Protein AF-A0A8D8SDR6-F1 (afdb_monomer_lite)

Sequence (106 aa):
MTSSRGNSVHNSVDRDEDRDEYFDTTVRLRNPNLELLDQDILYHLGLGSESHDLVEMFGDIKFVCMSGTPKRCESFAHYIMKELGHKLPTGTRLQDICEYSYRYSM

Organism: NCBI:txid428564

InterPro domains:
  IPR035994 Nucleoside phosphorylase superfamily [G3DSA:3.40.50.1580] (11-106)

Secondary structure (DSSP, 8-state):
-------------------------S---S-GGGGG-S--EETTTTEETTTS-HHHHHTT-------SSHHHHHHHHHHHHHHTT--PPTT-----TTTTTSS---

Foldseek 3Di:
DDDDDDDDDDDDDPDPDDDPDDPPPDDDDPDPCVVVDPKDAPLLQRDIVVVDVCCVVPVPDDDDDDDDDQVVVQVVVVVVCVVVVPDDPPPDDDDFSSVPSVRDTD

pLDDT: mean 83.67, std 20.95, range [34.44, 97.75]

Radius of gyration: 23.98 Å; chains: 1; bounding box: 41×43×77 Å

Structure (mmCIF, N/CA/C/O backbone):
data_AF-A0A8D8SDR6-F1
#
_entry.id   AF-A0A8D8SDR6-F1
#
loop_
_atom_site.group_PDB
_atom_site.id
_atom_site.type_symbol
_atom_site.label_atom_id
_atom_site.label_alt_id
_atom_site.label_comp_id
_atom_site.label_asym_id
_atom_site.label_entity_id
_atom_site.label_seq_id
_atom_site.pdbx_PDB_ins_code
_atom_site.Cartn_x
_atom_site.Cartn_y
_atom_site.Cartn_z
_atom_site.occupancy
_atom_site.B_iso_or_equiv
_atom_site.auth_seq_id
_atom_site.auth_comp_id
_atom_site.auth_asym_id
_atom_site.auth_atom_id
_atom_site.pdbx_PDB_model_num
ATOM 1 N N . MET A 1 1 ? 18.551 26.298 -63.306 1.00 36.84 1 MET A N 1
ATOM 2 C CA . MET A 1 1 ? 19.886 25.859 -62.848 1.00 36.84 1 MET A CA 1
ATOM 3 C C . MET A 1 1 ? 20.037 26.280 -61.393 1.00 36.84 1 MET A C 1
ATOM 5 O O . MET A 1 1 ? 19.691 27.413 -61.102 1.00 36.84 1 MET A O 1
ATOM 9 N N . THR A 1 2 ? 20.478 25.334 -60.547 1.00 38.81 2 THR A N 1
ATOM 10 C CA . THR A 1 2 ? 20.892 25.426 -59.120 1.00 38.81 2 THR A CA 1
ATOM 11 C C . THR A 1 2 ? 19.815 25.868 -58.101 1.00 38.81 2 THR A C 1
ATOM 13 O O . THR A 1 2 ? 19.356 26.997 -58.164 1.00 38.81 2 THR A O 1
ATOM 16 N N . SER A 1 3 ? 19.245 24.981 -57.258 1.00 38.28 3 SER A N 1
ATOM 17 C CA . SER A 1 3 ? 19.824 24.316 -56.050 1.00 38.28 3 SER A CA 1
ATOM 18 C C . SER A 1 3 ? 20.040 25.330 -54.907 1.00 38.28 3 SER A C 1
ATOM 20 O O . SER A 1 3 ? 20.625 26.364 -55.176 1.00 38.28 3 SER A O 1
ATOM 22 N N . SER A 1 4 ? 19.703 25.162 -53.620 1.00 43.44 4 SER A N 1
ATOM 23 C CA . SER A 1 4 ? 19.066 24.125 -52.780 1.00 43.44 4 SER A CA 1
ATOM 24 C C . SER A 1 4 ? 19.191 24.571 -51.300 1.00 43.44 4 SER A C 1
ATOM 26 O O . SER A 1 4 ? 20.221 25.161 -50.989 1.00 43.44 4 SER A O 1
ATOM 28 N N . ARG A 1 5 ? 18.267 24.129 -50.412 1.00 41.28 5 ARG A N 1
ATOM 29 C CA . ARG A 1 5 ? 18.337 24.059 -48.911 1.00 41.28 5 ARG A CA 1
ATOM 30 C C . ARG A 1 5 ? 18.315 25.415 -48.175 1.00 41.28 5 ARG A C 1
ATOM 32 O O . ARG A 1 5 ? 19.066 26.300 -48.537 1.00 41.28 5 ARG A O 1
ATOM 39 N N . GLY A 1 6 ? 17.477 25.704 -47.173 1.00 34.94 6 GLY A N 1
ATOM 40 C CA . GLY A 1 6 ? 17.006 25.014 -45.947 1.00 34.94 6 GLY A CA 1
ATOM 41 C C . GLY A 1 6 ? 17.171 26.079 -44.825 1.00 34.94 6 GLY A C 1
ATOM 42 O O . GLY A 1 6 ? 18.095 26.871 -44.928 1.00 34.94 6 GLY A O 1
ATOM 43 N N . ASN A 1 7 ? 16.380 26.266 -43.767 1.00 38.91 7 ASN A N 1
ATOM 44 C CA . ASN A 1 7 ? 15.491 25.416 -42.989 1.00 38.91 7 ASN A CA 1
ATOM 45 C C . ASN A 1 7 ? 14.709 26.310 -41.982 1.00 38.91 7 ASN A C 1
ATOM 47 O O . ASN A 1 7 ? 15.271 27.310 -41.544 1.00 38.91 7 ASN A O 1
ATOM 51 N N . SER A 1 8 ? 13.525 25.844 -41.547 1.00 36.47 8 SER A N 1
ATOM 52 C CA . SER A 1 8 ? 12.852 26.080 -40.244 1.00 36.47 8 SER A CA 1
ATOM 53 C C . SER A 1 8 ? 12.419 27.519 -39.860 1.00 36.47 8 SER A C 1
ATOM 55 O O . SER A 1 8 ? 13.142 28.473 -40.080 1.00 36.47 8 SER A O 1
ATOM 57 N N . VAL A 1 9 ? 11.266 27.787 -39.237 1.00 42.09 9 VAL A N 1
ATOM 58 C CA . VAL A 1 9 ? 10.555 27.011 -38.211 1.00 42.09 9 VAL A CA 1
ATOM 59 C C . VAL A 1 9 ? 9.034 27.212 -38.328 1.00 42.09 9 VAL A C 1
ATOM 61 O O . VAL A 1 9 ? 8.538 28.315 -38.533 1.00 42.09 9 VAL A O 1
ATOM 64 N N . HIS A 1 10 ? 8.352 26.081 -38.185 1.00 34.44 10 HIS A N 1
ATOM 65 C CA . HIS A 1 10 ? 6.939 25.796 -37.941 1.00 34.44 10 HIS A CA 1
ATOM 66 C C . HIS A 1 10 ? 6.115 26.898 -37.241 1.00 34.44 10 HIS A C 1
ATOM 68 O O . HIS A 1 10 ? 6.476 27.355 -36.159 1.00 34.44 10 HIS A O 1
ATOM 74 N N . ASN A 1 11 ? 4.957 27.239 -37.815 1.00 42.12 11 ASN A N 1
ATOM 75 C CA . ASN A 1 11 ? 3.888 27.951 -37.119 1.00 42.12 11 ASN A CA 1
ATOM 76 C C . ASN A 1 11 ? 2.530 27.359 -37.528 1.00 42.12 11 ASN A C 1
ATOM 78 O O . ASN A 1 11 ? 2.130 27.514 -38.678 1.00 42.12 11 ASN A O 1
ATOM 82 N N . SER A 1 12 ? 1.860 26.685 -36.594 1.00 34.72 12 SER A N 1
ATOM 83 C CA . SER A 1 12 ? 0.418 26.367 -36.578 1.00 34.72 12 SER A CA 1
ATOM 84 C C . SER A 1 12 ? 0.191 25.492 -35.340 1.00 34.72 12 SER A C 1
ATOM 86 O O . SER A 1 12 ? 0.664 24.366 -35.310 1.00 34.72 12 SER A O 1
ATOM 88 N N . VAL A 1 13 ? -0.210 26.051 -34.198 1.00 47.72 13 VAL A N 1
ATOM 89 C CA . VAL A 1 13 ? -1.619 26.192 -33.786 1.00 47.72 13 VAL A CA 1
ATOM 90 C C . VAL A 1 13 ? -2.387 24.877 -33.946 1.00 47.72 13 VAL A C 1
ATOM 92 O O . VAL A 1 13 ? -3.145 24.722 -34.898 1.00 47.72 13 VAL A O 1
ATOM 95 N N . ASP A 1 14 ? -2.217 23.986 -32.974 1.00 43.22 14 ASP A N 1
ATOM 96 C CA . ASP A 1 14 ? -3.215 22.979 -32.608 1.00 43.22 14 ASP A CA 1
ATOM 97 C C . ASP A 1 14 ? -3.825 23.491 -31.292 1.00 43.22 14 ASP A C 1
ATOM 99 O O . ASP A 1 14 ? -3.224 23.364 -30.231 1.00 43.22 14 ASP A O 1
ATOM 103 N N . ARG A 1 15 ? -4.761 24.446 -31.338 1.00 44.00 15 ARG A N 1
ATOM 104 C CA . ARG A 1 15 ? -6.207 24.185 -31.295 1.00 44.00 15 ARG A CA 1
ATOM 105 C C . ARG A 1 15 ? -6.547 23.082 -30.291 1.00 44.00 15 ARG A C 1
ATOM 107 O O . ARG A 1 15 ? -6.627 21.909 -30.635 1.00 44.00 15 ARG A O 1
ATOM 114 N N . ASP A 1 16 ? -6.763 23.529 -29.054 1.00 50.97 16 ASP A N 1
ATOM 115 C CA . ASP A 1 16 ? -7.612 22.869 -28.067 1.00 50.97 16 ASP A CA 1
ATOM 116 C C . ASP A 1 16 ? -9.000 22.668 -28.701 1.00 50.97 16 ASP A C 1
ATOM 118 O O . ASP A 1 16 ? -9.856 23.550 -28.660 1.00 50.97 16 ASP A O 1
ATOM 122 N N . GLU A 1 17 ? -9.175 21.552 -29.405 1.00 50.31 17 GLU A N 1
ATOM 123 C CA . GLU A 1 17 ? -10.446 21.139 -29.992 1.00 50.31 17 GLU A CA 1
ATOM 124 C C . GLU A 1 17 ? -11.175 20.213 -29.015 1.00 50.31 17 GLU A C 1
ATOM 126 O O . GLU A 1 17 ? -10.619 19.235 -28.508 1.00 50.31 17 GLU A O 1
ATOM 131 N N . ASP A 1 18 ? -12.423 20.595 -28.749 1.00 51.75 18 ASP A N 1
ATOM 132 C CA . ASP A 1 18 ? -13.383 20.010 -27.824 1.00 51.75 18 ASP A CA 1
ATOM 133 C C . ASP A 1 18 ? -13.341 18.480 -27.753 1.00 51.75 18 ASP A C 1
ATOM 135 O O . ASP A 1 18 ? -13.562 17.764 -28.734 1.00 51.75 18 ASP A O 1
ATOM 139 N N . ARG A 1 19 ? -13.157 17.977 -26.533 1.00 52.81 19 ARG A N 1
ATOM 140 C CA . ARG A 1 19 ? -13.432 16.589 -26.185 1.00 52.81 19 ARG A CA 1
ATOM 141 C C . ARG A 1 19 ? -14.314 16.544 -24.947 1.00 52.81 19 ARG A C 1
ATOM 143 O O . ARG A 1 19 ? -13.827 16.601 -23.821 1.00 52.81 19 ARG A O 1
ATOM 150 N N . ASP A 1 20 ? -15.613 16.378 -25.173 1.00 61.28 20 ASP A N 1
ATOM 151 C CA . ASP A 1 20 ? -16.538 15.790 -24.199 1.00 61.28 20 ASP A CA 1
ATOM 152 C C . ASP A 1 20 ? -16.169 14.305 -23.988 1.00 61.28 20 ASP A C 1
ATOM 154 O O . ASP A 1 20 ? -16.884 13.390 -24.398 1.00 61.28 20 ASP A O 1
ATOM 158 N N . GLU A 1 21 ? -14.999 14.036 -23.408 1.00 54.94 21 GLU A N 1
ATOM 159 C CA . GLU A 1 21 ? -14.444 12.691 -23.266 1.00 54.94 21 GLU A CA 1
ATOM 160 C C . GLU A 1 21 ? -14.444 12.341 -21.778 1.00 54.94 21 GLU A C 1
ATOM 162 O O . GLU A 1 21 ? -13.834 13.033 -20.966 1.00 54.94 21 GLU A O 1
ATOM 167 N N . TYR A 1 22 ? -15.203 11.303 -21.416 1.00 53.84 22 TYR A N 1
ATOM 168 C CA . TYR A 1 22 ? -15.199 10.647 -20.108 1.00 53.84 22 TYR A CA 1
ATOM 169 C C . TYR A 1 22 ? -13.797 10.734 -19.498 1.00 53.84 22 TYR A C 1
ATOM 171 O O . TYR A 1 22 ? -12.886 10.098 -20.026 1.00 53.84 22 TYR A O 1
ATOM 179 N N . PHE A 1 23 ? -13.608 11.578 -18.470 1.00 62.03 23 PHE A N 1
ATOM 180 C CA . PHE A 1 23 ? -12.292 11.791 -17.868 1.00 62.03 23 PHE A CA 1
ATOM 181 C C . PHE A 1 23 ? -11.689 10.418 -17.598 1.00 62.03 23 PHE A C 1
ATOM 183 O O . PHE A 1 23 ? -12.239 9.636 -16.820 1.00 62.03 23 PHE A O 1
ATOM 190 N N . ASP A 1 24 ? -10.602 10.102 -18.292 1.00 70.94 24 ASP A N 1
ATOM 191 C CA . ASP A 1 24 ? -9.875 8.872 -18.058 1.00 70.94 24 ASP A CA 1
ATOM 192 C C . ASP A 1 24 ? -9.320 8.947 -16.632 1.00 70.94 24 ASP A C 1
ATOM 194 O O . ASP A 1 24 ? -8.342 9.640 -16.355 1.00 70.94 24 ASP A O 1
ATOM 198 N N . THR A 1 25 ? -10.027 8.302 -15.703 1.00 80.56 25 THR A N 1
ATOM 199 C CA . THR A 1 25 ? -9.720 8.293 -14.265 1.00 80.56 25 THR A CA 1
ATOM 200 C C . THR A 1 25 ? -8.617 7.294 -13.920 1.00 80.56 25 THR A C 1
ATOM 202 O O . THR A 1 25 ? -8.335 7.071 -12.741 1.00 80.56 25 THR A O 1
ATOM 205 N N . THR A 1 26 ? -7.987 6.677 -14.925 1.00 88.69 26 THR A N 1
ATOM 206 C CA . THR A 1 26 ? -6.876 5.753 -14.714 1.00 88.69 26 THR A CA 1
ATOM 207 C C . THR A 1 26 ? -5.609 6.486 -14.271 1.00 88.69 26 THR A C 1
ATOM 209 O O . THR A 1 26 ? -5.339 7.636 -14.628 1.00 88.69 26 THR A O 1
ATOM 212 N N . VAL A 1 27 ? -4.804 5.809 -13.452 1.00 92.12 27 VAL A N 1
ATOM 213 C CA . VAL A 1 27 ? -3.507 6.325 -13.007 1.00 92.12 27 VAL A CA 1
ATOM 214 C C . VAL A 1 27 ? -2.517 6.225 -14.168 1.00 92.12 27 VAL A C 1
ATOM 216 O O . VAL A 1 27 ? -2.184 5.129 -14.610 1.00 92.12 27 VAL A O 1
ATOM 219 N N . ARG A 1 28 ? -2.028 7.371 -14.659 1.00 91.62 28 ARG A N 1
ATOM 220 C CA . ARG A 1 28 ? -1.081 7.434 -15.783 1.00 91.62 28 ARG A CA 1
ATOM 221 C C . ARG A 1 28 ? 0.360 7.600 -15.315 1.00 91.62 28 ARG A C 1
ATOM 223 O O . ARG A 1 28 ? 0.680 8.511 -14.550 1.00 91.62 28 ARG A O 1
ATOM 230 N N . LEU A 1 29 ? 1.245 6.761 -15.844 1.00 92.94 29 LEU A N 1
ATOM 231 C CA . LEU A 1 29 ? 2.682 6.816 -15.587 1.00 92.94 29 LEU A CA 1
ATOM 232 C C . LEU A 1 29 ? 3.386 7.663 -16.655 1.00 92.94 29 LEU A C 1
ATOM 234 O O . LEU A 1 29 ? 3.000 7.676 -17.819 1.00 92.94 29 LEU A O 1
ATOM 238 N N . ARG A 1 30 ? 4.437 8.386 -16.254 1.00 95.44 30 ARG A N 1
ATOM 239 C CA . ARG A 1 30 ? 5.275 9.209 -17.153 1.00 95.44 30 ARG A CA 1
ATOM 240 C C . ARG A 1 30 ? 6.675 8.624 -17.350 1.00 95.44 30 ARG A C 1
ATOM 242 O O . ARG A 1 30 ? 7.620 9.356 -17.626 1.00 95.44 30 ARG A O 1
ATOM 249 N N . ASN A 1 31 ? 6.816 7.315 -17.157 1.00 94.94 31 ASN A N 1
ATOM 250 C CA . ASN A 1 31 ? 8.068 6.598 -17.351 1.00 94.94 31 ASN A CA 1
ATOM 251 C C . ASN A 1 31 ? 7.855 5.474 -18.377 1.00 94.94 31 ASN A C 1
ATOM 253 O O . ASN A 1 31 ? 7.373 4.411 -17.989 1.00 94.94 31 ASN A O 1
ATOM 257 N N . PRO A 1 32 ? 8.219 5.679 -19.657 1.00 95.56 32 PRO A N 1
ATOM 258 C CA . PRO A 1 32 ? 8.008 4.675 -20.702 1.00 95.56 32 PRO A CA 1
ATOM 259 C C . PRO A 1 32 ? 8.866 3.418 -20.504 1.00 95.56 32 PRO A C 1
ATOM 261 O O . PRO A 1 32 ? 8.571 2.375 -21.068 1.00 95.56 32 PRO A O 1
ATOM 264 N N . ASN A 1 33 ? 9.919 3.486 -19.683 1.00 96.81 33 ASN A N 1
ATOM 265 C CA . ASN A 1 33 ? 10.795 2.339 -19.450 1.00 96.81 33 ASN A CA 1
ATOM 266 C C . ASN A 1 33 ? 10.137 1.249 -18.593 1.00 96.81 33 ASN A C 1
ATOM 268 O O . ASN A 1 33 ? 10.628 0.128 -18.597 1.00 96.81 33 ASN A O 1
ATOM 272 N N . LEU A 1 34 ? 9.055 1.559 -17.864 1.00 95.12 34 LEU A N 1
ATOM 273 C CA . LEU A 1 34 ? 8.346 0.562 -17.053 1.00 95.12 34 LEU A CA 1
ATOM 274 C C . LEU A 1 34 ? 7.684 -0.514 -17.917 1.00 95.12 34 LEU A C 1
ATOM 276 O O . LEU A 1 34 ? 7.666 -1.671 -17.524 1.00 95.12 34 LEU A O 1
ATOM 280 N N . GLU A 1 35 ? 7.210 -0.153 -19.112 1.00 93.19 35 GLU A N 1
ATOM 281 C CA . GLU A 1 35 ? 6.598 -1.099 -20.058 1.00 93.19 35 GLU A CA 1
ATOM 282 C C . GLU A 1 35 ? 7.610 -2.098 -20.637 1.00 93.19 35 GLU A C 1
ATOM 284 O O . GLU A 1 35 ? 7.222 -3.123 -21.189 1.00 93.19 35 GLU A O 1
ATOM 289 N N . LEU A 1 36 ? 8.907 -1.796 -20.529 1.00 96.25 36 LEU A N 1
ATOM 290 C CA . LEU A 1 36 ? 9.993 -2.633 -21.037 1.00 96.25 36 LEU A CA 1
ATOM 291 C C . LEU A 1 36 ? 10.496 -3.646 -20.001 1.00 96.25 36 LEU A C 1
ATOM 293 O O . LEU A 1 36 ? 11.390 -4.430 -20.315 1.00 96.25 36 LEU A O 1
ATOM 297 N N . LEU A 1 37 ? 9.999 -3.588 -18.764 1.00 95.31 37 LEU A N 1
ATOM 298 C CA . LEU A 1 37 ? 10.420 -4.487 -17.698 1.00 95.31 37 LEU A CA 1
ATOM 299 C C . LEU A 1 37 ? 9.623 -5.789 -17.759 1.00 95.31 37 LEU A C 1
ATOM 301 O O 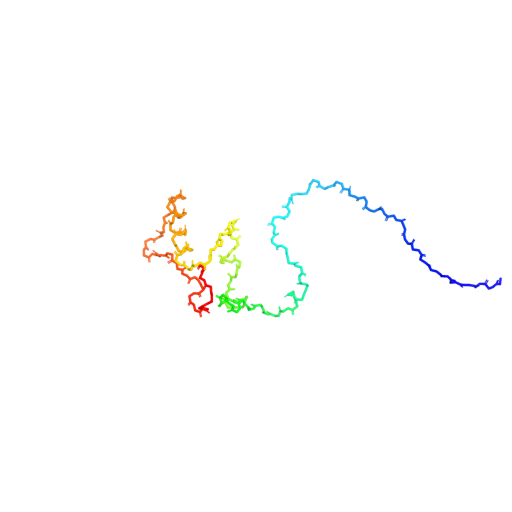. LEU A 1 37 ? 8.396 -5.765 -17.785 1.00 95.31 37 LEU A O 1
ATOM 305 N N . ASP A 1 38 ? 10.326 -6.920 -17.686 1.00 95.12 38 ASP A N 1
ATOM 306 C CA . ASP A 1 38 ? 9.690 -8.234 -17.515 1.00 95.12 38 ASP A CA 1
ATOM 307 C C . ASP A 1 38 ? 8.969 -8.332 -16.158 1.00 95.12 38 ASP A C 1
ATOM 309 O O . ASP A 1 38 ? 7.946 -9.00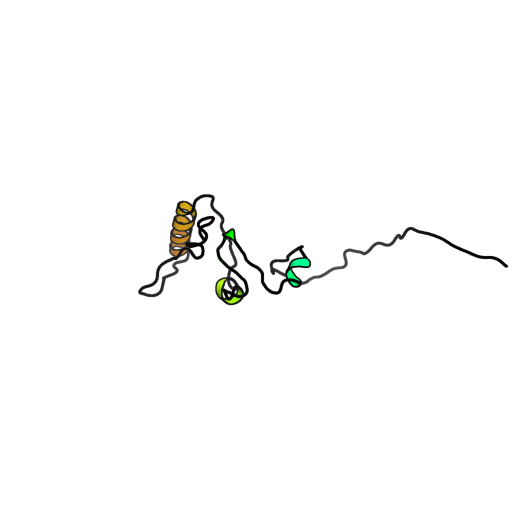0 -16.027 1.00 95.12 38 ASP A O 1
ATOM 313 N N . GLN A 1 39 ? 9.509 -7.642 -15.147 1.00 95.62 39 GLN A N 1
ATOM 314 C CA . GLN A 1 39 ? 8.968 -7.560 -13.797 1.00 95.62 39 GLN A CA 1
ATOM 315 C C . GLN A 1 39 ? 9.270 -6.188 -13.179 1.00 95.62 39 GLN A C 1
ATOM 317 O O . GLN A 1 39 ? 10.403 -5.706 -13.211 1.00 95.62 39 GLN A O 1
ATOM 322 N N . ASP A 1 40 ? 8.263 -5.603 -12.535 1.00 95.88 40 ASP A N 1
ATOM 323 C CA . ASP A 1 40 ? 8.404 -4.488 -11.594 1.00 95.88 40 ASP A CA 1
ATOM 324 C C . ASP A 1 40 ? 8.401 -4.980 -10.133 1.00 95.88 40 ASP A C 1
ATOM 326 O O . ASP A 1 40 ? 7.530 -5.768 -9.740 1.00 95.88 40 ASP A O 1
ATOM 330 N N . ILE A 1 41 ? 9.373 -4.510 -9.339 1.00 95.75 41 ILE A N 1
ATOM 331 C CA . ILE A 1 41 ? 9.570 -4.847 -7.921 1.00 95.75 41 ILE A CA 1
ATOM 332 C C . ILE A 1 41 ? 9.445 -3.573 -7.084 1.00 95.75 41 ILE A C 1
ATOM 334 O O . ILE A 1 41 ? 10.335 -2.718 -7.048 1.00 95.75 41 ILE A O 1
ATOM 338 N N . LEU A 1 42 ? 8.377 -3.500 -6.296 1.00 96.12 42 LEU A N 1
ATOM 339 C CA . LEU A 1 42 ? 8.122 -2.423 -5.346 1.00 96.12 42 LEU A CA 1
ATOM 340 C C . LEU A 1 42 ? 8.882 -2.700 -4.042 1.00 96.12 42 LEU A C 1
ATOM 342 O O . LEU A 1 42 ? 8.304 -3.051 -3.013 1.00 96.12 42 LEU A O 1
ATOM 346 N N . TYR A 1 43 ? 10.207 -2.537 -4.084 1.00 95.38 43 TYR A N 1
ATOM 347 C CA . TYR A 1 43 ? 11.139 -2.980 -3.036 1.00 95.38 43 TYR A CA 1
ATOM 348 C C . TYR A 1 43 ? 10.757 -2.532 -1.615 1.00 95.38 43 TYR A C 1
ATOM 350 O O . TYR A 1 43 ? 10.796 -3.320 -0.673 1.00 95.38 43 TYR A O 1
ATOM 358 N N . HIS A 1 44 ? 10.347 -1.272 -1.441 1.00 95.75 44 HIS A N 1
ATOM 359 C CA . HIS A 1 44 ? 9.971 -0.742 -0.126 1.00 95.75 44 HIS A CA 1
ATOM 360 C C . HIS A 1 44 ? 8.586 -1.176 0.358 1.00 95.75 44 HIS A C 1
ATOM 362 O O . HIS A 1 44 ? 8.254 -0.917 1.511 1.00 95.75 44 HIS A O 1
ATOM 368 N N . LEU A 1 45 ? 7.782 -1.813 -0.489 1.00 95.81 45 LEU A N 1
ATOM 369 C CA . LEU A 1 45 ? 6.485 -2.383 -0.124 1.00 95.81 45 LEU A CA 1
ATOM 370 C C . LEU A 1 45 ? 6.552 -3.907 0.017 1.00 95.81 45 LEU A C 1
ATOM 372 O O . LEU A 1 45 ? 5.648 -4.497 0.593 1.00 95.81 45 LEU A O 1
ATOM 376 N N . GLY A 1 46 ? 7.625 -4.540 -0.472 1.00 94.88 46 GLY A N 1
ATOM 377 C CA . GLY A 1 46 ? 7.736 -5.999 -0.510 1.00 94.88 46 GLY A CA 1
ATOM 378 C C . GLY A 1 46 ? 6.812 -6.651 -1.545 1.00 94.88 46 GLY A C 1
ATOM 379 O O . GLY A 1 46 ? 6.567 -7.849 -1.467 1.00 94.88 46 GLY A O 1
ATOM 380 N N . LEU A 1 47 ? 6.308 -5.873 -2.507 1.00 95.75 47 LEU A N 1
ATOM 381 C CA . LEU A 1 47 ? 5.398 -6.326 -3.558 1.00 95.75 47 LEU A CA 1
ATOM 382 C C . LEU A 1 47 ? 6.125 -6.392 -4.902 1.00 95.75 47 LEU A C 1
ATOM 384 O O . LEU A 1 47 ? 7.143 -5.730 -5.113 1.00 95.75 47 LEU A O 1
ATOM 388 N N . GLY A 1 48 ? 5.582 -7.164 -5.832 1.00 95.62 48 GLY A N 1
ATOM 389 C CA . GLY A 1 48 ? 6.111 -7.262 -7.185 1.00 95.62 48 GLY A CA 1
ATOM 390 C C . GLY A 1 48 ? 5.076 -7.834 -8.138 1.00 95.62 48 GLY A C 1
ATOM 391 O O . GLY A 1 48 ? 4.234 -8.628 -7.735 1.00 95.62 48 GLY A O 1
ATOM 392 N N . SER A 1 49 ? 5.160 -7.422 -9.397 1.00 95.62 49 SER A N 1
ATOM 393 C CA . SER A 1 49 ? 4.210 -7.789 -10.462 1.00 95.62 49 SER A CA 1
ATOM 394 C C . SER A 1 49 ? 4.177 -9.284 -10.808 1.00 95.62 49 SER A C 1
ATOM 396 O O . SER A 1 49 ? 3.161 -9.766 -11.289 1.00 95.62 49 SER A O 1
ATOM 398 N N . GLU A 1 50 ? 5.252 -10.034 -10.548 1.00 95.62 50 GLU A N 1
ATOM 399 C CA . GLU A 1 50 ? 5.270 -11.500 -10.731 1.00 95.62 50 GLU A CA 1
ATOM 400 C C . GLU A 1 50 ? 4.839 -12.250 -9.462 1.00 95.62 50 GLU A C 1
ATOM 402 O O . GLU A 1 50 ? 4.298 -13.348 -9.531 1.00 95.62 50 GLU A O 1
ATOM 407 N N . SER A 1 51 ? 5.119 -11.679 -8.286 1.00 94.56 51 SER A N 1
ATOM 408 C CA . SER A 1 51 ? 4.867 -12.334 -7.000 1.00 94.56 51 SER A CA 1
ATOM 409 C C . SER A 1 51 ? 3.459 -12.088 -6.463 1.00 94.56 51 SER A C 1
ATOM 411 O O . SER A 1 51 ? 3.024 -12.815 -5.573 1.00 94.56 51 SER A O 1
ATOM 413 N N . HIS A 1 52 ? 2.760 -11.076 -6.982 1.00 95.62 52 HIS A N 1
ATOM 414 C CA . HIS A 1 52 ? 1.446 -10.644 -6.519 1.00 95.62 52 HIS A CA 1
ATOM 415 C C . HIS A 1 52 ? 0.567 -10.221 -7.698 1.00 95.62 52 HIS A C 1
ATOM 417 O O . HIS A 1 52 ? 1.028 -9.521 -8.601 1.00 95.62 52 HIS A O 1
ATOM 423 N N . ASP A 1 53 ? -0.721 -10.564 -7.647 1.00 96.50 53 ASP A N 1
ATOM 424 C CA . ASP A 1 53 ? -1.710 -10.008 -8.570 1.00 96.50 53 ASP A CA 1
ATOM 425 C C . ASP A 1 53 ? -2.118 -8.602 -8.105 1.00 96.50 53 ASP A C 1
ATOM 427 O O . ASP A 1 53 ? -3.000 -8.412 -7.267 1.00 96.50 53 ASP A O 1
ATOM 431 N N . LEU A 1 54 ? -1.436 -7.590 -8.644 1.00 95.56 54 LEU A N 1
ATOM 432 C CA . LEU A 1 54 ? -1.667 -6.193 -8.271 1.00 95.56 54 LEU A CA 1
ATOM 433 C C . LEU A 1 54 ? -3.053 -5.685 -8.700 1.00 95.56 54 LEU A C 1
ATOM 435 O O . LEU A 1 54 ? -3.566 -4.742 -8.096 1.00 95.56 54 LEU A O 1
ATOM 439 N N . VAL A 1 55 ? -3.664 -6.285 -9.728 1.00 95.44 55 VAL A N 1
ATOM 440 C CA . VAL A 1 55 ? -4.995 -5.885 -10.203 1.00 95.44 55 VAL A CA 1
ATOM 441 C C . VAL A 1 55 ? -6.066 -6.450 -9.278 1.00 95.44 55 VAL A C 1
ATOM 443 O O . VAL A 1 55 ? -6.974 -5.712 -8.900 1.00 95.44 55 VAL A O 1
ATOM 446 N N . GLU A 1 56 ? -5.940 -7.712 -8.864 1.00 97.19 56 GLU A N 1
ATOM 447 C CA . GLU A 1 56 ? -6.827 -8.316 -7.864 1.00 97.19 56 GLU A CA 1
ATOM 448 C C . GLU A 1 56 ? -6.729 -7.587 -6.517 1.00 97.19 56 GLU A C 1
ATOM 450 O O . GLU A 1 56 ? -7.750 -7.305 -5.894 1.00 97.19 56 GLU A O 1
ATOM 455 N N . MET A 1 57 ? -5.514 -7.231 -6.088 1.00 95.88 57 MET A N 1
ATOM 456 C CA . MET A 1 57 ? -5.292 -6.580 -4.793 1.00 95.88 57 MET A CA 1
ATOM 457 C C . MET A 1 57 ? -5.770 -5.124 -4.733 1.00 95.88 57 MET A C 1
ATOM 459 O O . MET A 1 57 ? -6.212 -4.681 -3.675 1.00 95.88 57 MET A O 1
ATOM 463 N N . PHE A 1 58 ? -5.623 -4.356 -5.821 1.00 96.31 58 PHE A N 1
ATOM 464 C CA . PHE A 1 58 ? -5.761 -2.892 -5.778 1.00 96.31 58 PHE A CA 1
ATOM 465 C C . PHE A 1 58 ? -6.689 -2.295 -6.845 1.00 96.31 58 PHE A C 1
ATOM 467 O O . PHE A 1 58 ? -6.876 -1.076 -6.876 1.00 96.31 58 PHE A O 1
ATOM 474 N N . GLY A 1 59 ? -7.277 -3.104 -7.730 1.00 95.25 59 GLY A N 1
ATOM 475 C CA . GLY A 1 59 ? -8.081 -2.618 -8.858 1.00 95.25 59 GLY A CA 1
ATOM 476 C C . GLY A 1 59 ? -9.378 -1.902 -8.460 1.00 95.25 59 GLY A C 1
ATOM 477 O O . GLY A 1 59 ? -9.897 -1.069 -9.213 1.00 95.25 59 GLY A O 1
ATOM 478 N N . ASP A 1 60 ? -9.902 -2.178 -7.267 1.00 95.50 60 ASP A N 1
ATOM 479 C CA . ASP A 1 60 ? -11.112 -1.559 -6.727 1.00 95.50 60 ASP A CA 1
ATOM 480 C C . ASP A 1 60 ? -10.840 -0.290 -5.896 1.00 95.50 60 ASP A C 1
ATOM 482 O O . ASP A 1 60 ? -11.783 0.443 -5.578 1.00 95.50 60 ASP A O 1
ATOM 486 N N . ILE A 1 61 ? -9.573 0.044 -5.620 1.00 95.06 61 ILE A N 1
ATOM 487 C CA . ILE A 1 61 ? -9.199 1.222 -4.828 1.00 95.06 61 ILE A CA 1
ATOM 488 C C . ILE A 1 61 ? -9.650 2.519 -5.512 1.00 95.06 61 ILE A C 1
ATOM 490 O O . ILE A 1 61 ? -9.436 2.744 -6.706 1.00 95.06 61 ILE A O 1
ATOM 494 N N . LYS A 1 62 ? -10.260 3.412 -4.717 1.00 93.62 62 LYS A N 1
ATOM 495 C CA . LYS A 1 62 ? -10.688 4.767 -5.131 1.00 93.62 62 LYS A CA 1
ATOM 496 C C . LYS A 1 62 ? -10.083 5.894 -4.301 1.00 93.62 62 LYS A C 1
ATOM 498 O O . LYS A 1 62 ? -10.011 7.024 -4.773 1.00 93.62 62 LYS A O 1
ATOM 503 N N . PHE A 1 63 ? -9.642 5.596 -3.081 1.00 94.88 63 PHE A N 1
ATOM 504 C CA . PHE A 1 63 ? -9.085 6.577 -2.157 1.00 94.88 63 PHE A CA 1
ATOM 505 C C . PHE A 1 63 ? -7.807 6.027 -1.539 1.00 94.88 63 PHE A C 1
ATOM 507 O O . PHE A 1 63 ? -7.790 4.901 -1.049 1.00 94.88 63 PHE A O 1
ATOM 514 N N . VAL A 1 64 ? -6.755 6.843 -1.531 1.00 96.19 64 VAL A N 1
ATOM 515 C CA . VAL A 1 64 ? -5.490 6.537 -0.859 1.00 96.19 64 VAL A CA 1
ATOM 516 C C . VAL A 1 64 ? -5.254 7.605 0.198 1.00 96.19 64 VAL A C 1
ATOM 518 O O . VAL A 1 64 ? -5.155 8.793 -0.114 1.00 96.19 64 VAL A O 1
ATOM 521 N N . CYS A 1 65 ? -5.168 7.191 1.459 1.00 96.31 65 CYS A N 1
ATOM 522 C CA . CYS A 1 65 ? -4.837 8.071 2.574 1.00 96.31 65 CYS A CA 1
ATOM 523 C C . CYS A 1 65 ? -3.448 7.714 3.092 1.00 96.31 65 CYS A C 1
ATOM 525 O O . CYS A 1 65 ? -3.204 6.587 3.509 1.00 96.31 65 CYS A O 1
ATOM 527 N N . MET A 1 66 ? -2.536 8.682 3.083 1.00 95.94 66 MET A N 1
ATOM 528 C CA . MET A 1 66 ? -1.171 8.483 3.565 1.00 95.94 66 MET A CA 1
ATOM 529 C C . MET A 1 66 ? -1.011 9.046 4.972 1.00 95.94 66 MET A C 1
ATOM 531 O O . MET A 1 66 ? -1.581 10.083 5.315 1.00 95.94 66 MET A O 1
ATOM 535 N N . SER A 1 67 ? -0.179 8.403 5.786 1.00 95.25 67 SER A N 1
ATOM 536 C CA . SER A 1 67 ? 0.174 8.909 7.109 1.00 95.25 67 SER A CA 1
ATOM 537 C C . SER A 1 67 ? 1.651 8.667 7.406 1.00 95.25 67 SER A C 1
ATOM 539 O O . SER A 1 67 ? 2.259 7.735 6.894 1.00 95.25 67 SER A O 1
ATOM 541 N N . GLY A 1 68 ? 2.252 9.511 8.249 1.00 94.75 68 GLY A N 1
ATOM 542 C CA . GLY A 1 68 ? 3.689 9.396 8.533 1.00 94.75 68 GLY A CA 1
ATOM 543 C C . GLY A 1 68 ? 4.090 8.303 9.534 1.00 94.75 68 GLY A C 1
ATOM 544 O O . GLY A 1 68 ? 5.280 8.087 9.707 1.00 94.75 68 GLY A O 1
ATOM 545 N N . THR A 1 69 ? 3.153 7.661 10.246 1.00 94.88 69 THR A N 1
ATOM 546 C CA . THR A 1 69 ? 3.500 6.587 11.199 1.00 94.88 69 THR A CA 1
ATOM 547 C C . THR A 1 69 ? 2.559 5.395 11.024 1.00 94.88 69 THR A C 1
ATOM 549 O O . THR A 1 69 ? 1.349 5.619 10.932 1.00 94.88 69 THR A O 1
ATOM 552 N N . PRO A 1 70 ? 3.062 4.144 11.062 1.00 94.69 70 PRO A N 1
ATOM 553 C CA . PRO A 1 70 ? 2.238 2.939 10.909 1.00 94.69 70 PRO A CA 1
ATOM 554 C C . PRO A 1 70 ? 1.024 2.922 11.840 1.00 94.69 70 PRO A C 1
ATOM 556 O O . PRO A 1 70 ? -0.107 2.743 11.403 1.00 94.69 70 PRO A O 1
ATOM 559 N N . LYS A 1 71 ? 1.231 3.265 13.119 1.00 95.75 71 LYS A N 1
ATOM 560 C CA . LYS A 1 71 ? 0.153 3.277 14.116 1.00 95.75 71 LYS A CA 1
ATOM 561 C C . LYS A 1 71 ? -0.973 4.258 13.782 1.00 95.75 71 LYS A C 1
ATOM 563 O O . LYS A 1 71 ? -2.133 3.974 14.080 1.00 95.75 71 LYS A O 1
ATOM 568 N N . ARG A 1 72 ? -0.661 5.414 13.181 1.00 96.75 72 ARG A N 1
ATOM 569 C CA . ARG A 1 72 ? -1.699 6.358 12.737 1.00 96.75 72 ARG A CA 1
ATOM 570 C C . ARG A 1 72 ? -2.439 5.829 11.513 1.00 96.75 72 ARG A C 1
ATOM 572 O O . ARG A 1 72 ? -3.648 6.013 11.461 1.00 96.75 72 ARG A O 1
ATOM 579 N N . CYS A 1 73 ? -1.744 5.158 10.592 1.00 95.81 73 CYS A N 1
ATOM 580 C CA . CYS A 1 73 ? -2.358 4.502 9.435 1.00 95.81 73 CYS A CA 1
ATOM 581 C C . CYS A 1 73 ? -3.367 3.438 9.886 1.00 95.81 73 CYS A C 1
ATOM 583 O O . CYS A 1 73 ? -4.543 3.515 9.549 1.00 95.81 73 CYS A O 1
ATOM 585 N N . GLU A 1 74 ? -2.937 2.531 10.766 1.00 96.12 74 GLU A N 1
ATOM 586 C CA . GLU A 1 74 ? -3.767 1.463 11.336 1.00 96.12 74 GLU A CA 1
ATOM 587 C C . GLU A 1 74 ? -4.987 2.027 12.086 1.00 96.12 74 GLU A C 1
ATOM 589 O O . GLU A 1 74 ? -6.122 1.592 11.888 1.00 96.12 74 GLU A O 1
ATOM 594 N N . SER A 1 75 ? -4.773 3.053 12.919 1.00 97.00 75 SER A N 1
ATOM 595 C CA . SER A 1 75 ? -5.865 3.708 13.653 1.00 97.00 75 SER A CA 1
ATOM 596 C C . SER A 1 75 ? -6.878 4.353 12.702 1.00 97.00 75 SER A C 1
ATOM 598 O O . SER A 1 75 ? -8.081 4.295 12.952 1.00 97.00 75 SER A O 1
ATOM 600 N N . PHE A 1 76 ? -6.403 4.947 11.604 1.00 97.19 76 PHE A N 1
ATOM 601 C CA . PHE A 1 76 ? -7.257 5.535 10.578 1.00 97.19 76 PHE A CA 1
ATOM 602 C C . PHE A 1 76 ? -8.034 4.469 9.795 1.00 97.19 76 PHE A C 1
ATOM 604 O O . PHE A 1 76 ? -9.229 4.647 9.566 1.00 97.19 76 PHE A O 1
ATOM 611 N 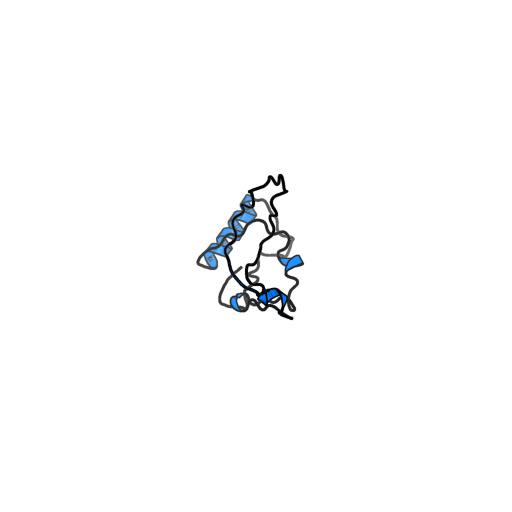N . ALA A 1 77 ? -7.409 3.338 9.457 1.00 96.50 77 ALA A N 1
ATOM 612 C CA . ALA A 1 77 ? -8.077 2.223 8.788 1.00 96.50 77 ALA A CA 1
ATOM 613 C C . ALA A 1 77 ? -9.233 1.669 9.641 1.00 96.50 77 ALA A C 1
ATOM 615 O O . ALA A 1 77 ? -10.353 1.515 9.154 1.00 96.50 77 ALA A O 1
ATOM 616 N N . HIS A 1 78 ? -9.006 1.473 10.946 1.00 96.62 78 HIS A N 1
ATOM 617 C CA . HIS A 1 78 ? -10.067 1.082 11.878 1.00 96.62 78 HIS A CA 1
ATOM 618 C C . HIS A 1 78 ? -11.169 2.138 12.015 1.00 96.62 78 HIS A C 1
ATOM 620 O O . HIS A 1 78 ? -12.348 1.785 12.091 1.00 96.62 78 HIS A O 1
ATOM 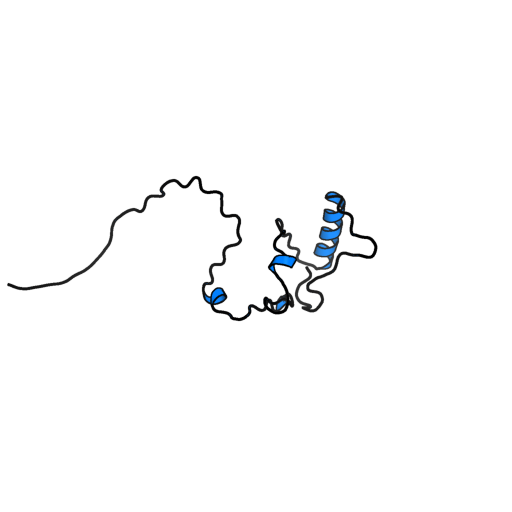626 N N . TYR A 1 79 ? -10.799 3.421 12.044 1.00 97.38 79 TYR A N 1
ATOM 627 C CA . TYR A 1 79 ? -11.755 4.523 12.096 1.00 97.38 79 TYR A CA 1
ATOM 628 C C . TYR A 1 79 ? -12.667 4.525 10.861 1.00 97.38 79 TYR A C 1
ATOM 630 O O . TYR A 1 79 ? -13.884 4.467 11.007 1.00 97.38 79 TYR A O 1
ATOM 638 N N . ILE A 1 80 ? -12.104 4.493 9.650 1.00 96.94 80 ILE A N 1
ATOM 639 C CA . ILE A 1 80 ? -12.883 4.494 8.405 1.00 96.94 80 ILE A CA 1
ATOM 640 C C . ILE A 1 80 ? -13.720 3.225 8.247 1.00 96.94 80 ILE A C 1
ATOM 642 O O . ILE A 1 80 ? -14.881 3.321 7.861 1.00 96.94 80 ILE A O 1
ATOM 646 N N . MET A 1 81 ? -13.192 2.049 8.598 1.00 95.69 81 MET A N 1
ATOM 6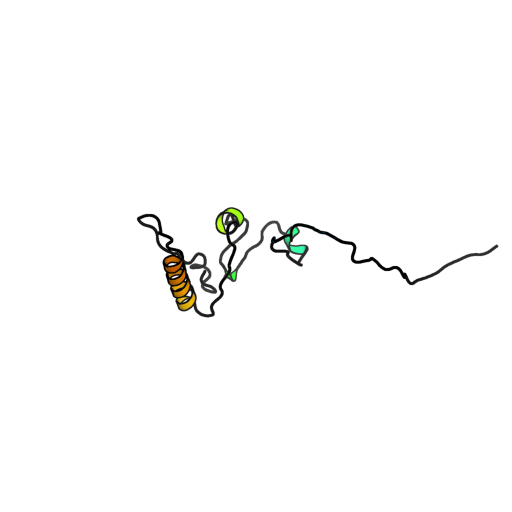47 C CA . MET A 1 81 ? -13.965 0.801 8.573 1.00 95.69 81 MET A CA 1
ATOM 648 C C . MET A 1 81 ? -15.246 0.917 9.416 1.00 95.69 81 MET A C 1
ATOM 650 O O . MET A 1 81 ? -16.314 0.473 8.988 1.00 95.69 81 MET A O 1
ATOM 654 N N . LYS A 1 82 ? -15.153 1.561 10.589 1.00 96.19 82 LYS A N 1
ATOM 655 C CA . LYS A 1 82 ? -16.302 1.843 11.455 1.00 96.19 82 LYS A CA 1
ATOM 656 C C . LYS A 1 82 ? -17.261 2.857 10.826 1.00 96.19 82 LYS A C 1
ATOM 658 O O . LYS A 1 82 ? -18.460 2.595 10.812 1.00 96.19 82 LYS A O 1
ATOM 663 N N . GLU A 1 83 ? -16.757 3.979 10.314 1.00 97.75 83 GLU A N 1
ATOM 664 C CA . GLU A 1 83 ? -17.592 5.039 9.724 1.00 97.75 83 GLU A CA 1
ATOM 665 C C . GLU A 1 83 ? -18.320 4.579 8.448 1.00 97.75 83 GLU A C 1
ATOM 667 O O . GLU A 1 83 ? -19.463 4.963 8.216 1.00 97.75 83 GLU A O 1
ATOM 672 N N . LEU A 1 84 ? -17.706 3.695 7.655 1.00 96.31 84 LEU A N 1
ATOM 673 C CA . LEU A 1 84 ? -18.335 3.071 6.485 1.00 96.31 84 LEU A CA 1
ATOM 674 C C . LEU A 1 84 ? -19.296 1.927 6.850 1.00 96.31 84 LEU A C 1
ATOM 676 O O . LEU A 1 84 ? -19.991 1.406 5.980 1.00 96.31 84 LEU A O 1
ATOM 680 N N . GLY A 1 85 ? -19.324 1.494 8.115 1.00 95.38 85 GLY A N 1
ATOM 681 C CA . GLY A 1 85 ? -20.121 0.350 8.556 1.00 95.38 85 GLY A CA 1
ATOM 682 C C . GLY A 1 85 ? -19.674 -0.987 7.954 1.00 95.38 85 GLY A C 1
ATOM 683 O O . GLY A 1 85 ? -20.468 -1.931 7.906 1.00 95.38 85 GLY A O 1
ATOM 684 N N . HIS A 1 86 ? -18.423 -1.086 7.492 1.00 93.44 86 HIS A N 1
ATOM 685 C CA . HIS A 1 86 ? -17.893 -2.305 6.894 1.00 93.44 86 HIS A CA 1
ATOM 686 C C . HIS A 1 86 ? -17.597 -3.347 7.978 1.00 93.44 86 HIS A C 1
ATOM 688 O O . HIS 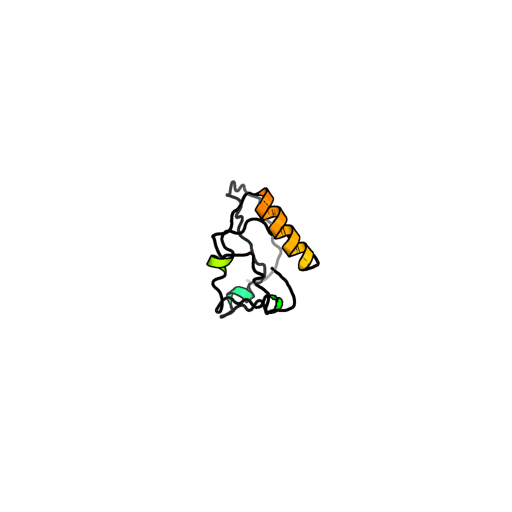A 1 86 ? -16.925 -3.068 8.974 1.00 93.44 86 HIS A O 1
ATOM 694 N N . LYS A 1 87 ? -18.107 -4.566 7.788 1.00 92.50 87 LYS A N 1
ATOM 695 C CA . LYS A 1 87 ? -17.909 -5.679 8.719 1.00 92.50 87 LYS A CA 1
ATOM 696 C C . LYS A 1 87 ? -17.006 -6.716 8.082 1.00 92.50 87 LYS A C 1
ATOM 698 O O . LYS A 1 87 ? -17.361 -7.305 7.066 1.00 92.50 87 LYS A O 1
ATOM 703 N N . LEU A 1 88 ? -15.880 -6.961 8.736 1.00 93.06 88 LEU A N 1
ATOM 704 C CA . LEU A 1 88 ? -14.975 -8.028 8.350 1.00 93.06 88 LEU A CA 1
ATOM 705 C C . LEU A 1 88 ? -15.654 -9.400 8.510 1.00 93.06 88 LEU A C 1
ATOM 707 O O . LEU A 1 88 ? -16.384 -9.609 9.489 1.00 93.06 88 LEU A O 1
ATOM 711 N N . PRO A 1 89 ? -15.413 -10.346 7.585 1.00 94.50 89 PRO A N 1
ATOM 712 C CA . PRO A 1 89 ? -15.834 -11.731 7.747 1.00 94.50 89 PRO A CA 1
ATOM 713 C C . PRO A 1 89 ? -15.341 -12.333 9.068 1.00 94.50 89 PRO A C 1
ATOM 715 O O . PRO A 1 89 ? -14.275 -11.983 9.584 1.00 94.50 89 PRO A O 1
ATOM 718 N N . THR A 1 90 ? -16.104 -13.273 9.623 1.00 94.44 90 THR A N 1
ATOM 719 C CA . THR A 1 90 ? -15.727 -13.948 10.869 1.00 94.44 90 THR A CA 1
ATOM 720 C C . THR A 1 90 ? -14.350 -14.602 10.743 1.00 94.44 90 THR A C 1
ATOM 722 O O . THR A 1 90 ? -14.086 -15.324 9.788 1.00 94.44 90 THR A O 1
ATOM 725 N N . GLY A 1 91 ? -13.477 -14.353 11.722 1.00 94.81 91 GLY A N 1
ATOM 726 C CA . GLY A 1 91 ? -12.114 -14.894 11.745 1.00 94.81 91 GLY A CA 1
ATOM 727 C C . GLY A 1 91 ? -11.079 -14.071 10.973 1.00 94.81 91 GLY A C 1
ATOM 728 O O . GLY A 1 91 ? -9.917 -14.465 10.941 1.00 94.81 91 GLY A O 1
ATOM 729 N N . THR A 1 92 ? -11.460 -12.929 10.394 1.00 95.38 92 THR A N 1
ATOM 730 C CA . THR A 1 92 ? -10.536 -12.042 9.667 1.00 95.38 92 THR A CA 1
ATOM 731 C C . THR A 1 92 ? -10.220 -10.767 10.456 1.00 95.38 92 THR A C 1
ATOM 733 O O . THR A 1 92 ? -10.942 -10.390 11.383 1.00 95.38 92 THR A O 1
ATOM 736 N N . ARG A 1 93 ? -9.105 -10.114 10.113 1.00 94.19 93 ARG A N 1
ATOM 737 C CA . ARG A 1 93 ? -8.658 -8.834 10.683 1.00 94.19 93 ARG A CA 1
ATOM 738 C C . ARG A 1 93 ? -8.033 -7.971 9.590 1.00 94.19 93 ARG A C 1
ATOM 740 O O . ARG A 1 93 ? -7.599 -8.512 8.578 1.00 94.19 93 ARG A O 1
ATOM 747 N N . LEU A 1 94 ? -7.938 -6.663 9.828 1.00 94.00 94 LEU A N 1
ATOM 748 C CA . LEU A 1 94 ? -7.055 -5.812 9.028 1.00 94.00 94 LEU A CA 1
ATOM 749 C C . LEU A 1 94 ? -5.611 -6.303 9.194 1.00 94.00 94 LEU A C 1
ATOM 751 O O . LEU A 1 94 ? -5.200 -6.667 10.301 1.00 94.00 94 LEU A O 1
ATOM 755 N N . GLN A 1 95 ? -4.873 -6.346 8.092 1.00 94.19 95 GLN A N 1
ATOM 756 C CA . GLN A 1 95 ? -3.499 -6.826 8.035 1.00 94.19 95 GLN A CA 1
ATOM 757 C C . GLN A 1 95 ? -2.643 -5.800 7.302 1.00 94.19 95 GLN A C 1
ATOM 759 O O . GLN A 1 95 ? -3.100 -5.230 6.318 1.00 94.19 95 GLN A O 1
ATOM 764 N N . ASP A 1 96 ? -1.419 -5.607 7.794 1.00 95.19 96 ASP A N 1
ATOM 765 C CA . ASP A 1 96 ? -0.397 -4.839 7.091 1.00 95.19 96 ASP A CA 1
ATOM 766 C C . ASP A 1 96 ? 0.130 -5.667 5.916 1.00 95.19 96 ASP A C 1
ATOM 768 O O . ASP A 1 96 ? 0.781 -6.697 6.115 1.00 95.19 96 ASP A O 1
ATOM 772 N N . ILE A 1 97 ? -0.164 -5.246 4.691 1.00 94.69 97 ILE A N 1
ATOM 773 C CA . ILE A 1 97 ? 0.259 -5.969 3.486 1.00 94.69 97 ILE A CA 1
ATOM 774 C C . ILE A 1 97 ? 1.756 -5.790 3.200 1.00 94.69 97 ILE A C 1
ATOM 776 O O . ILE A 1 97 ? 2.333 -6.547 2.423 1.00 94.69 97 ILE A O 1
ATOM 780 N N . CYS A 1 98 ? 2.400 -4.815 3.848 1.00 94.19 98 CYS A N 1
ATOM 781 C CA . CYS A 1 98 ? 3.824 -4.520 3.736 1.00 94.19 98 CYS A CA 1
ATOM 782 C C . CYS A 1 98 ? 4.635 -5.009 4.949 1.00 94.19 98 CYS A C 1
ATOM 784 O O . CYS A 1 98 ? 5.798 -4.622 5.088 1.00 94.19 98 CYS A O 1
ATOM 786 N N . GLU A 1 99 ? 4.075 -5.875 5.806 1.00 89.50 99 GLU A N 1
ATOM 787 C CA . GLU A 1 99 ? 4.678 -6.306 7.083 1.00 89.50 99 GLU A CA 1
ATOM 788 C C . GLU A 1 99 ? 6.145 -6.771 6.950 1.00 89.50 99 GLU A C 1
ATOM 790 O O . GLU A 1 99 ? 6.964 -6.544 7.844 1.00 89.50 99 GLU A O 1
ATOM 795 N N . TYR A 1 100 ? 6.512 -7.364 5.809 1.00 87.69 100 TYR A N 1
ATOM 796 C CA . TYR A 1 100 ? 7.858 -7.887 5.551 1.00 87.69 100 TYR A CA 1
ATOM 797 C C . TYR A 1 100 ? 8.844 -6.881 4.936 1.00 87.69 100 TYR A C 1
ATOM 799 O O . TYR A 1 100 ? 10.036 -7.176 4.852 1.00 87.69 100 TYR A O 1
ATOM 807 N N . SER A 1 101 ? 8.393 -5.699 4.501 1.00 87.81 101 SER A N 1
ATOM 808 C CA . SER A 1 101 ? 9.279 -4.686 3.906 1.00 87.81 101 SER A CA 1
ATOM 809 C C . SER A 1 101 ? 10.020 -3.856 4.962 1.00 87.81 101 SER A C 1
ATOM 811 O O . SER A 1 101 ? 11.069 -3.271 4.674 1.00 87.81 101 SER A O 1
ATOM 813 N N . TYR A 1 102 ? 9.463 -3.776 6.179 1.00 87.38 102 TYR A N 1
ATOM 814 C CA . TYR A 1 102 ? 9.927 -2.970 7.319 1.00 87.38 102 TYR A CA 1
ATOM 815 C C . TYR A 1 102 ? 10.111 -1.463 7.037 1.00 87.38 102 TYR A C 1
ATOM 817 O O . TYR A 1 102 ? 10.648 -0.737 7.879 1.00 87.38 102 TYR A O 1
ATOM 825 N N . ARG A 1 103 ? 9.707 -0.969 5.857 1.00 93.44 103 ARG A N 1
ATOM 826 C CA . ARG A 1 103 ? 9.908 0.427 5.424 1.00 93.44 103 ARG A CA 1
ATOM 827 C C . ARG A 1 103 ? 8.629 1.239 5.444 1.00 93.44 103 ARG A C 1
ATOM 829 O O . ARG A 1 103 ? 8.658 2.390 5.875 1.00 93.44 103 ARG A O 1
ATOM 836 N N . TYR A 1 104 ? 7.537 0.630 5.011 1.00 95.56 104 TYR A N 1
ATOM 837 C CA . TYR A 1 104 ? 6.203 1.204 5.048 1.00 95.56 104 TYR A CA 1
ATOM 838 C C . TYR A 1 104 ? 5.235 0.190 5.650 1.00 95.56 104 TYR A C 1
ATOM 840 O O . TYR A 1 104 ? 5.569 -0.980 5.796 1.00 95.56 104 TYR A O 1
ATOM 848 N N . SER A 1 105 ? 4.064 0.684 6.032 1.00 94.44 105 SER A N 1
ATOM 849 C CA . SER A 1 105 ? 2.952 -0.104 6.550 1.00 94.44 105 SER A CA 1
ATOM 850 C C . SER A 1 105 ? 1.727 0.301 5.751 1.00 94.44 105 SER A C 1
ATOM 852 O O . SER A 1 105 ? 1.504 1.509 5.569 1.00 94.44 105 SER A O 1
ATOM 854 N N . MET A 1 106 ? 1.004 -0.684 5.228 1.00 94.12 106 MET A N 1
ATOM 855 C CA . MET A 1 106 ? -0.147 -0.480 4.351 1.00 94.12 106 MET A CA 1
ATOM 856 C C . MET A 1 106 ? -1.297 -1.384 4.761 1.00 94.12 106 MET A C 1
ATOM 858 O O . MET A 1 106 ? -1.073 -2.606 4.848 1.00 94.12 106 MET A O 1
#